Protein AF-A0A7Y0U6D7-F1 (afdb_monomer_lite)

InterPro domains:
  IPR010488 Zeta toxin domain [PF06414] (24-82)
  IPR027417 P-loop containing nucleoside triphosphate hydrolase [G3DSA:3.40.50.300] (3-90)

Foldseek 3Di:
DDPVLVVCCCVPPNVCVQCVQADDDPDDDDDDQDDDVVPPSVVVVVVVCVVDDVSNDGDDDPVVCLVSPPCQVVCVPPPVPCSVVVSDDD

Sequence (90 aa):
MGELQAIEIWRDEIRDKVFRRSGAATQPVTFFLGGQPGAGKTRGKNFALSQYEKGAVAEIIGDDFRHYHPEYKRLLTTDPLKMPDATATR

pLDDT: mean 92.82, std 5.32, range [56.97, 97.12]

Organism: NCBI:txid2052

Secondary structure (DSSP, 8-state):
--HHHHHHHIIIIIHHHHHTT----SS---------TTS-HHHHHHHHHTTS-TTSSPP--GGGGGGGSTTHHHHHHH-TTTHHHHTS--

Structure (mmCIF, N/CA/C/O backbone):
data_AF-A0A7Y0U6D7-F1
#
_entry.id   AF-A0A7Y0U6D7-F1
#
loop_
_atom_site.group_PDB
_atom_site.id
_atom_site.type_symbol
_atom_site.label_atom_id
_atom_site.label_alt_id
_atom_site.label_comp_id
_atom_site.label_asym_id
_atom_site.label_entity_id
_atom_site.label_seq_id
_atom_site.pdbx_PDB_ins_code
_atom_site.Cartn_x
_atom_site.Cartn_y
_atom_site.Cartn_z
_atom_site.occupancy
_atom_site.B_iso_or_equiv
_atom_site.auth_seq_id
_atom_site.auth_comp_id
_atom_site.auth_asym_id
_atom_site.auth_atom_id
_atom_site.pdbx_PDB_model_num
ATOM 1 N N . MET A 1 1 ? 2.832 -1.694 -17.013 1.00 84.94 1 MET A N 1
ATOM 2 C CA . MET A 1 1 ? 1.684 -2.605 -16.808 1.00 84.94 1 MET A CA 1
ATOM 3 C C . MET A 1 1 ? 0.426 -1.934 -17.338 1.00 84.94 1 MET A C 1
ATOM 5 O O . MET A 1 1 ? 0.319 -0.725 -17.186 1.00 84.94 1 MET A O 1
ATOM 9 N N . GLY A 1 2 ? -0.471 -2.673 -17.995 1.00 89.75 2 GLY A N 1
ATOM 10 C CA . GLY A 1 2 ? -1.760 -2.122 -18.440 1.00 89.75 2 GLY A CA 1
ATOM 11 C C . GLY A 1 2 ? -2.771 -2.014 -17.292 1.00 89.75 2 GLY A C 1
ATOM 12 O O . GLY A 1 2 ? -2.660 -2.749 -16.314 1.00 89.75 2 GLY A O 1
ATOM 13 N N . GLU A 1 3 ? -3.766 -1.133 -17.416 1.00 90.44 3 GLU A N 1
ATOM 14 C CA . GLU A 1 3 ? -4.785 -0.889 -16.378 1.00 90.44 3 GLU A CA 1
ATOM 15 C C . GLU A 1 3 ? -5.578 -2.154 -16.012 1.00 90.44 3 GLU A C 1
ATOM 17 O O . GLU A 1 3 ? -5.709 -2.477 -14.835 1.00 90.44 3 GLU A O 1
ATOM 22 N N . LEU A 1 4 ? -6.029 -2.926 -17.008 1.00 94.12 4 LEU A N 1
ATOM 23 C CA . LEU A 1 4 ? -6.748 -4.186 -16.773 1.00 94.12 4 LEU A CA 1
ATOM 24 C C . LEU A 1 4 ? -5.912 -5.183 -15.960 1.00 94.12 4 LEU A C 1
ATOM 26 O O . LEU A 1 4 ? -6.402 -5.738 -14.981 1.00 94.12 4 LEU A O 1
ATOM 30 N N . GLN A 1 5 ? -4.629 -5.337 -16.302 1.00 93.62 5 GLN A N 1
ATOM 31 C CA . GLN A 1 5 ? -3.708 -6.203 -15.563 1.00 93.62 5 GLN A CA 1
ATOM 32 C C . GLN A 1 5 ? -3.509 -5.709 -14.121 1.00 93.62 5 GLN A C 1
ATOM 34 O O . GLN A 1 5 ? -3.441 -6.513 -13.195 1.00 93.62 5 GLN A O 1
ATOM 39 N N . ALA A 1 6 ? -3.453 -4.390 -13.909 1.00 93.00 6 ALA A N 1
ATOM 40 C CA . ALA A 1 6 ? -3.363 -3.811 -12.572 1.00 93.00 6 ALA A CA 1
ATOM 41 C C . ALA A 1 6 ? -4.617 -4.110 -11.732 1.00 93.00 6 ALA A C 1
ATOM 43 O O . ALA A 1 6 ? -4.503 -4.451 -10.554 1.00 93.00 6 ALA A O 1
ATOM 44 N N . ILE A 1 7 ? -5.805 -4.015 -12.338 1.00 95.25 7 ILE A N 1
ATOM 45 C CA . ILE A 1 7 ? -7.088 -4.328 -11.693 1.00 95.25 7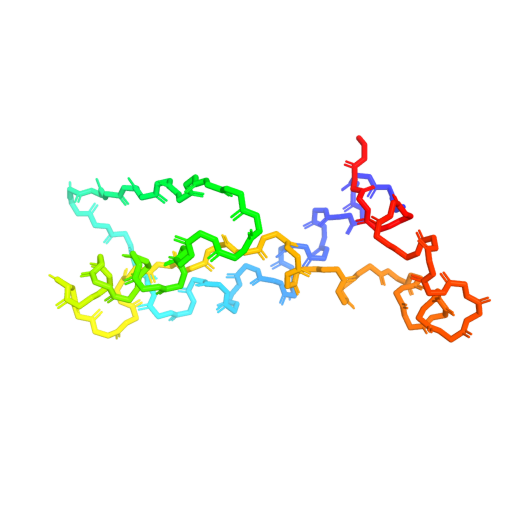 ILE A CA 1
ATOM 46 C C . ILE A 1 7 ? -7.169 -5.813 -11.328 1.00 95.25 7 ILE A C 1
ATOM 48 O O . ILE A 1 7 ? -7.606 -6.141 -10.225 1.00 95.25 7 ILE A O 1
ATOM 52 N N . GLU A 1 8 ? -6.737 -6.705 -12.220 1.00 96.94 8 GLU A N 1
ATOM 53 C CA . GLU A 1 8 ? -6.707 -8.150 -11.969 1.00 96.94 8 GLU A CA 1
ATOM 54 C C . GLU A 1 8 ? -5.775 -8.495 -10.808 1.00 96.94 8 GLU A C 1
ATOM 56 O O . GLU A 1 8 ? -6.210 -9.119 -9.844 1.00 96.94 8 GLU A O 1
ATOM 61 N N . ILE A 1 9 ? -4.538 -7.990 -10.828 1.00 96.25 9 ILE A N 1
ATOM 62 C CA . ILE A 1 9 ? -3.576 -8.168 -9.730 1.00 96.25 9 ILE A CA 1
ATOM 63 C C . ILE A 1 9 ? -4.143 -7.617 -8.417 1.00 96.25 9 ILE A C 1
ATOM 65 O O . ILE A 1 9 ? -4.051 -8.260 -7.370 1.00 96.25 9 ILE A O 1
ATOM 69 N N . TRP A 1 10 ? -4.767 -6.436 -8.447 1.00 95.44 10 TRP A N 1
ATOM 70 C CA . TRP A 1 10 ? -5.394 -5.870 -7.257 1.00 95.44 10 TRP A CA 1
ATOM 71 C C . TRP A 1 10 ? -6.476 -6.792 -6.693 1.00 95.44 10 TRP A C 1
ATOM 73 O O . TRP A 1 10 ? -6.464 -7.094 -5.496 1.00 95.44 10 TRP A O 1
ATOM 83 N N . ARG A 1 11 ? -7.401 -7.235 -7.549 1.00 97.12 11 ARG A N 1
ATOM 84 C CA . ARG A 1 11 ? -8.533 -8.085 -7.175 1.00 97.12 11 ARG A CA 1
ATOM 85 C C . ARG A 1 11 ? -8.065 -9.433 -6.633 1.00 97.12 11 ARG A C 1
ATOM 87 O O . ARG A 1 11 ? -8.562 -9.847 -5.590 1.00 97.12 11 ARG A O 1
ATOM 94 N N . ASP A 1 12 ? -7.124 -10.071 -7.320 1.00 97.12 12 ASP A N 1
ATOM 95 C CA . ASP A 1 12 ? -6.790 -11.481 -7.111 1.00 97.12 12 ASP A CA 1
ATOM 96 C C . ASP A 1 12 ? -5.640 -11.674 -6.112 1.00 97.12 12 ASP A C 1
ATOM 98 O O . ASP A 1 12 ? -5.563 -12.707 -5.448 1.00 97.12 12 ASP A O 1
ATOM 102 N N . GLU A 1 13 ? -4.756 -10.681 -5.954 1.00 96.25 13 GLU A N 1
ATOM 103 C CA . GLU A 1 13 ? -3.544 -10.833 -5.142 1.00 96.25 13 GLU A CA 1
ATOM 104 C C . GLU A 1 13 ? -3.408 -9.844 -3.981 1.00 96.25 13 GLU A C 1
ATOM 106 O O . GLU A 1 13 ? -2.745 -10.180 -2.990 1.00 96.25 13 GLU A O 1
ATOM 111 N N . ILE A 1 14 ? -3.968 -8.632 -4.084 1.00 96.44 14 ILE A N 1
ATOM 112 C CA . ILE A 1 14 ? -3.695 -7.540 -3.130 1.00 96.44 14 ILE A CA 1
ATOM 113 C C . ILE A 1 14 ? -4.856 -7.316 -2.161 1.00 96.44 14 ILE A C 1
ATOM 115 O O . ILE A 1 14 ? -4.632 -7.264 -0.947 1.00 96.44 14 ILE A O 1
ATOM 119 N N . ARG A 1 15 ? -6.087 -7.193 -2.674 1.00 95.62 15 ARG A N 1
ATOM 120 C CA . ARG A 1 15 ? -7.273 -6.755 -1.921 1.00 95.62 15 ARG A CA 1
ATOM 121 C C . ARG A 1 15 ? -7.461 -7.547 -0.633 1.00 95.62 15 ARG A C 1
ATOM 123 O O . ARG A 1 15 ? -7.535 -6.958 0.445 1.00 95.62 15 ARG A O 1
ATOM 130 N N . ASP A 1 16 ? -7.474 -8.870 -0.734 1.00 95.06 16 ASP A N 1
ATOM 131 C CA . ASP A 1 16 ? -7.713 -9.728 0.423 1.00 95.06 16 ASP A CA 1
ATOM 132 C C . ASP A 1 16 ? -6.612 -9.588 1.469 1.00 95.06 16 ASP A C 1
ATOM 134 O O . ASP A 1 16 ? -6.903 -9.614 2.656 1.00 95.06 16 ASP A O 1
ATOM 138 N N . LYS A 1 17 ? -5.355 -9.358 1.077 1.00 93.88 17 LYS A N 1
ATOM 139 C CA . LYS A 1 17 ? -4.252 -9.164 2.032 1.00 93.88 17 LYS A CA 1
ATOM 140 C C . LYS A 1 17 ? -4.368 -7.836 2.779 1.00 93.88 17 LYS A C 1
ATOM 142 O O . LYS A 1 17 ? -4.104 -7.811 3.981 1.00 93.88 17 LYS A O 1
ATOM 147 N N . VAL A 1 18 ? -4.773 -6.769 2.086 1.00 95.06 18 VAL A N 1
ATOM 148 C CA . VAL A 1 18 ? -4.962 -5.426 2.665 1.00 95.06 18 VAL A CA 1
ATOM 149 C C . VAL A 1 18 ? -6.138 -5.416 3.641 1.00 95.06 18 VAL A C 1
ATOM 151 O O . VAL A 1 18 ? -6.021 -4.885 4.745 1.00 95.06 18 VAL A O 1
ATOM 154 N N . PHE A 1 19 ? -7.256 -6.037 3.259 1.00 94.44 19 PHE A N 1
ATOM 155 C CA . PHE A 1 19 ? -8.507 -5.965 4.017 1.00 94.44 19 PHE A CA 1
ATOM 156 C C . PHE A 1 19 ? -8.804 -7.205 4.871 1.00 94.44 19 PHE A C 1
ATOM 158 O O . PHE A 1 19 ? -9.818 -7.234 5.552 1.00 94.44 19 PHE A O 1
ATOM 165 N N . ARG A 1 20 ? -7.920 -8.215 4.924 1.00 93.06 20 ARG A N 1
ATOM 166 C CA . ARG A 1 20 ? -8.161 -9.486 5.648 1.00 93.06 20 ARG A CA 1
ATOM 167 C C . ARG A 1 20 ? -8.655 -9.314 7.085 1.00 93.06 20 ARG A C 1
ATOM 169 O O . ARG A 1 20 ? -9.353 -10.177 7.605 1.00 93.06 20 ARG A O 1
ATOM 176 N N . ARG A 1 21 ? -8.165 -8.278 7.769 1.00 90.75 21 ARG A N 1
ATOM 177 C CA . ARG A 1 21 ? -8.381 -8.056 9.207 1.00 90.75 21 ARG A CA 1
ATOM 178 C C . ARG A 1 21 ? -9.265 -6.855 9.517 1.00 90.75 21 ARG A C 1
ATOM 180 O O . ARG A 1 21 ? -9.630 -6.686 10.676 1.00 90.75 21 ARG A O 1
ATOM 187 N N . SER A 1 22 ? -9.584 -6.054 8.509 1.00 91.81 22 SER A N 1
ATOM 188 C CA . SER A 1 22 ? -10.400 -4.857 8.634 1.00 91.81 22 SER A CA 1
ATOM 189 C C . SER A 1 22 ? -11.759 -5.102 7.986 1.00 91.81 22 SER A C 1
ATOM 191 O O . SER A 1 22 ? -11.890 -5.837 7.011 1.00 91.81 22 SER A O 1
ATOM 193 N N . GLY A 1 23 ? -12.797 -4.517 8.568 1.00 89.12 23 GLY A N 1
ATOM 194 C CA . GLY A 1 23 ? -14.171 -4.674 8.107 1.00 89.12 23 GLY A CA 1
ATOM 195 C C . GLY A 1 23 ? -14.829 -3.328 7.860 1.00 89.12 23 GLY A C 1
ATOM 196 O O . GLY A 1 23 ? -14.268 -2.273 8.161 1.00 89.12 23 GLY A O 1
ATOM 197 N N . ALA A 1 24 ? -16.047 -3.369 7.328 1.00 90.81 24 ALA A N 1
ATOM 198 C CA . ALA A 1 24 ? -16.886 -2.184 7.280 1.00 90.81 24 ALA A CA 1
ATOM 199 C C . ALA A 1 24 ? -17.156 -1.678 8.708 1.00 90.81 24 ALA A C 1
ATOM 201 O O . ALA A 1 24 ? -17.450 -2.464 9.608 1.00 90.81 24 ALA A O 1
ATOM 202 N N . ALA A 1 25 ? -17.076 -0.363 8.897 1.00 91.19 25 ALA A N 1
ATOM 203 C CA . ALA A 1 25 ? -17.416 0.304 10.147 1.00 91.19 25 ALA A CA 1
ATOM 204 C C . ALA A 1 25 ? -18.660 1.174 9.942 1.00 91.19 25 ALA A C 1
ATOM 206 O O . ALA A 1 25 ? -18.843 1.759 8.875 1.00 91.19 25 ALA A O 1
ATOM 207 N N . THR A 1 26 ? -19.496 1.297 10.973 1.00 94.56 26 THR A N 1
ATOM 208 C CA . THR A 1 26 ? -20.661 2.200 10.962 1.00 94.56 26 THR A CA 1
ATOM 209 C C . THR A 1 26 ? -20.253 3.671 10.866 1.00 94.56 26 THR A C 1
ATOM 211 O O . THR A 1 26 ? -20.984 4.475 10.297 1.00 94.56 26 THR A O 1
ATOM 214 N N . GLN A 1 27 ? -19.076 4.016 11.393 1.00 93.62 27 GLN A N 1
ATOM 215 C CA . GLN A 1 27 ? -18.460 5.339 11.306 1.00 93.62 27 GLN A CA 1
ATOM 216 C C . GLN A 1 27 ? -16.998 5.180 10.855 1.00 93.62 27 GLN A C 1
ATOM 218 O O . GLN A 1 27 ? -16.104 5.065 11.697 1.00 93.62 27 GLN A O 1
ATOM 223 N N . PRO A 1 28 ? -16.734 5.080 9.539 1.00 94.50 28 PRO A N 1
ATOM 224 C CA . PRO A 1 28 ? -15.387 4.860 9.030 1.00 94.50 28 PRO A CA 1
ATOM 225 C C . PRO A 1 28 ? -14.505 6.097 9.223 1.00 94.50 28 PRO A C 1
ATOM 227 O O . PRO A 1 28 ? -14.969 7.235 9.154 1.00 94.50 28 PRO A O 1
ATOM 230 N N . VAL A 1 29 ? -13.209 5.858 9.411 1.00 94.44 29 VAL A N 1
ATOM 231 C CA . VAL A 1 29 ? -12.179 6.896 9.527 1.00 94.44 29 VAL A CA 1
ATOM 232 C C . VAL A 1 29 ? -11.076 6.662 8.503 1.00 94.44 29 VAL A C 1
ATOM 234 O O . VAL A 1 29 ? -10.761 5.519 8.171 1.00 94.44 29 VAL A O 1
ATOM 237 N N . THR A 1 30 ? -10.454 7.748 8.046 1.00 95.25 30 THR A N 1
ATOM 238 C CA . THR A 1 30 ? -9.316 7.705 7.123 1.00 95.25 30 THR A CA 1
ATOM 239 C C . THR A 1 30 ? -8.215 8.622 7.630 1.00 95.25 30 THR A C 1
ATOM 241 O O . THR A 1 30 ? -8.459 9.790 7.926 1.00 95.25 30 THR A O 1
ATOM 244 N N . PHE A 1 31 ? -6.990 8.104 7.686 1.00 94.56 31 PHE A N 1
ATOM 245 C CA . PHE A 1 31 ? -5.803 8.859 8.075 1.00 94.56 31 PHE A CA 1
ATOM 246 C C . PHE A 1 31 ? -4.892 9.051 6.865 1.00 94.56 31 PHE A C 1
ATOM 248 O O . PHE A 1 31 ? -4.404 8.078 6.293 1.00 94.56 31 PHE A O 1
ATOM 255 N N . PHE A 1 32 ? -4.619 10.304 6.505 1.00 94.19 32 PHE A N 1
ATOM 256 C CA . PHE A 1 32 ? -3.589 10.639 5.523 1.00 94.19 32 PHE A CA 1
ATOM 257 C C . PHE A 1 32 ? -2.306 11.040 6.249 1.00 94.19 32 PHE A C 1
ATOM 259 O O . PHE A 1 32 ? -2.313 11.930 7.098 1.00 94.19 32 PHE A O 1
ATOM 266 N N . LEU A 1 33 ? -1.193 10.385 5.917 1.00 92.69 33 LEU A N 1
ATOM 267 C CA . LEU A 1 33 ? 0.111 10.664 6.516 1.00 92.69 33 LEU A CA 1
ATOM 268 C C . LEU A 1 33 ? 0.990 11.438 5.532 1.00 92.69 33 LEU A C 1
ATOM 270 O O . LEU A 1 33 ? 1.471 10.886 4.545 1.00 92.69 33 LEU A O 1
ATOM 274 N N . GLY A 1 34 ? 1.222 12.715 5.831 1.00 92.25 34 GLY A N 1
ATOM 275 C CA . GLY A 1 34 ? 2.113 13.597 5.076 1.00 92.25 34 GLY A CA 1
ATOM 276 C C . GLY A 1 34 ? 3.447 13.849 5.785 1.00 92.25 34 GLY A C 1
ATOM 277 O O . GLY A 1 34 ? 3.588 13.623 6.985 1.00 92.25 34 GLY A O 1
ATOM 278 N N . GLY A 1 35 ? 4.437 14.324 5.031 1.00 91.69 35 GLY A N 1
ATOM 279 C CA . GLY A 1 35 ? 5.737 14.766 5.549 1.00 91.69 35 GLY A CA 1
ATOM 280 C C . GLY A 1 35 ? 6.909 14.271 4.707 1.00 91.69 35 GLY A C 1
ATOM 281 O O . GLY A 1 35 ? 6.814 13.234 4.042 1.00 91.69 35 GLY A O 1
ATOM 282 N N . GLN A 1 36 ? 8.035 14.984 4.755 1.00 94.31 36 GLN A N 1
ATOM 283 C CA . GLN A 1 36 ? 9.254 14.625 4.026 1.00 94.31 36 GLN A CA 1
ATOM 284 C C . GLN A 1 36 ? 9.801 13.237 4.431 1.00 94.31 36 GLN A C 1
ATOM 286 O O . GLN A 1 36 ? 9.438 12.687 5.486 1.00 94.31 36 GLN A O 1
ATOM 291 N N . PRO A 1 37 ? 10.661 12.609 3.608 1.00 91.62 37 PRO A N 1
ATOM 292 C CA . PRO A 1 37 ? 11.465 11.473 4.051 1.00 91.62 37 PRO A CA 1
ATOM 293 C C . PRO A 1 37 ? 12.185 11.797 5.371 1.00 91.62 37 PRO A C 1
ATOM 295 O O . PRO A 1 37 ? 12.693 12.898 5.552 1.00 91.62 37 PRO A O 1
ATOM 298 N N . GLY A 1 38 ? 12.159 10.872 6.333 1.00 90.56 38 GLY A N 1
ATOM 299 C CA . GLY A 1 38 ? 12.742 11.088 7.666 1.00 90.56 38 GLY A CA 1
ATOM 300 C C . GLY A 1 38 ? 11.878 11.868 8.672 1.00 90.56 38 GLY A C 1
ATOM 301 O O . GLY A 1 38 ? 12.211 11.871 9.851 1.00 90.56 38 GLY A O 1
ATOM 302 N N . ALA A 1 39 ? 10.726 12.434 8.284 1.00 93.75 39 ALA A N 1
ATOM 303 C CA . ALA A 1 39 ? 9.861 13.227 9.181 1.00 93.75 39 ALA A CA 1
ATOM 304 C C . ALA A 1 39 ? 9.171 12.435 10.317 1.00 93.75 39 ALA A C 1
ATOM 306 O O . ALA A 1 39 ? 8.424 13.001 11.107 1.00 93.75 39 ALA A O 1
ATOM 307 N N . GLY A 1 40 ? 9.366 11.115 10.392 1.00 92.38 40 GLY A N 1
ATOM 308 C CA . GLY A 1 40 ? 8.765 10.288 11.440 1.00 92.38 40 GLY A CA 1
ATOM 309 C C . GLY A 1 40 ? 7.319 9.847 11.179 1.00 92.38 40 GLY A C 1
ATOM 310 O O . GLY A 1 40 ? 6.628 9.486 12.129 1.00 92.38 40 GLY A O 1
ATOM 311 N N . LYS A 1 41 ? 6.867 9.791 9.915 1.00 94.38 41 LYS A N 1
ATOM 312 C CA . LYS A 1 41 ? 5.525 9.297 9.523 1.00 94.38 41 LYS A CA 1
ATOM 313 C C . LYS A 1 41 ? 5.155 7.956 10.170 1.00 94.38 41 LYS A C 1
ATOM 315 O O . LYS A 1 41 ? 4.023 7.782 10.602 1.00 94.38 41 LYS A O 1
ATOM 320 N N . THR A 1 42 ? 6.118 7.041 10.320 1.00 93.50 42 THR A N 1
ATOM 321 C CA . THR A 1 42 ? 5.929 5.751 11.007 1.00 93.50 42 THR A CA 1
ATOM 322 C C . THR A 1 42 ? 5.458 5.914 12.454 1.00 93.50 42 THR A C 1
ATOM 324 O O . THR A 1 42 ? 4.611 5.152 12.906 1.00 93.50 42 THR A O 1
ATOM 327 N N . ARG A 1 43 ? 5.954 6.924 13.184 1.00 94.50 43 ARG A N 1
ATOM 328 C CA . ARG A 1 43 ? 5.494 7.216 14.551 1.00 94.50 43 ARG A CA 1
ATOM 329 C C . ARG A 1 43 ? 4.054 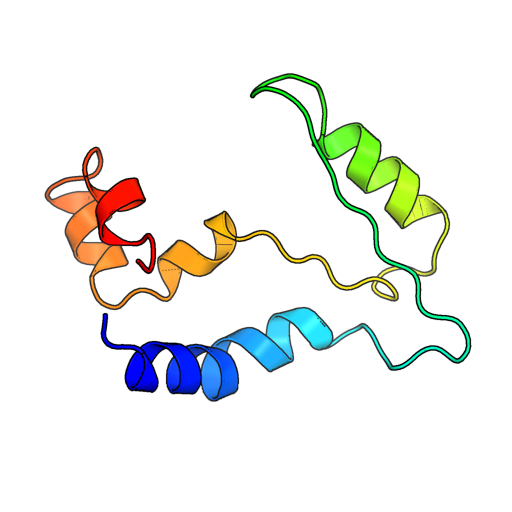7.723 14.549 1.00 94.50 43 ARG A C 1
ATOM 331 O O . ARG A 1 43 ? 3.252 7.229 15.332 1.00 94.50 43 ARG A O 1
ATOM 338 N N . GLY A 1 44 ? 3.721 8.641 13.637 1.00 93.31 44 GLY A N 1
ATOM 339 C CA . GLY A 1 44 ? 2.350 9.139 13.465 1.00 93.31 44 GLY A CA 1
ATOM 340 C C . GLY A 1 44 ? 1.365 8.024 13.104 1.00 93.31 44 GLY A C 1
ATOM 341 O O . GLY A 1 44 ? 0.307 7.917 13.718 1.00 93.31 44 GLY A O 1
ATOM 342 N N . LYS A 1 45 ? 1.761 7.128 12.191 1.00 94.56 45 LYS A N 1
ATOM 343 C CA . LYS A 1 45 ? 1.015 5.910 11.853 1.00 94.56 45 LYS A CA 1
ATOM 344 C C . LYS A 1 45 ? 0.738 5.059 13.090 1.00 94.56 45 LYS A C 1
ATOM 346 O O . LYS A 1 45 ? -0.410 4.749 13.377 1.00 94.56 45 LYS A O 1
ATOM 351 N N . ASN A 1 46 ? 1.786 4.704 13.833 1.00 95.00 46 ASN A N 1
ATOM 352 C CA . ASN A 1 46 ? 1.667 3.826 14.997 1.00 95.00 46 ASN A CA 1
ATOM 353 C C . ASN A 1 46 ? 0.790 4.447 16.095 1.00 95.00 46 ASN A C 1
ATOM 355 O O . ASN A 1 46 ? 0.024 3.728 16.728 1.00 95.00 46 ASN A O 1
ATOM 359 N N . PHE A 1 47 ? 0.869 5.767 16.290 1.00 94.31 47 PHE A N 1
ATOM 360 C CA . PHE A 1 47 ? 0.009 6.493 17.225 1.00 94.31 47 PHE A CA 1
ATOM 361 C C . PHE A 1 47 ? -1.468 6.483 16.804 1.00 94.31 47 PHE A C 1
ATOM 363 O O . PHE A 1 47 ? -2.339 6.271 17.643 1.00 94.31 47 PHE A O 1
ATOM 370 N N . ALA A 1 48 ? -1.761 6.683 15.514 1.00 93.62 48 ALA A N 1
ATOM 371 C CA . ALA A 1 48 ? -3.129 6.599 15.005 1.00 93.62 48 ALA A CA 1
ATOM 372 C C . ALA A 1 48 ? -3.691 5.174 15.149 1.00 93.62 48 ALA A C 1
ATOM 374 O O . ALA A 1 48 ? -4.799 4.991 15.644 1.00 93.62 48 ALA A O 1
ATOM 375 N N . LEU A 1 49 ? -2.901 4.156 14.788 1.00 94.12 49 LEU A N 1
ATOM 376 C CA . LEU A 1 49 ? -3.306 2.751 14.888 1.00 94.12 49 LEU A CA 1
ATOM 377 C C . LEU A 1 49 ? -3.517 2.289 16.335 1.00 94.12 49 LEU A C 1
ATOM 379 O O . LEU A 1 49 ? -4.367 1.436 16.566 1.00 94.12 49 LEU A O 1
ATOM 383 N N . SER A 1 50 ? -2.795 2.848 17.314 1.00 95.38 50 SER A N 1
ATOM 384 C CA . SER A 1 50 ? -2.968 2.474 18.725 1.00 95.38 50 SER A CA 1
ATOM 385 C C . SER A 1 50 ? -4.308 2.910 19.322 1.00 95.38 50 SER A C 1
ATOM 387 O O . SER A 1 50 ? -4.626 2.488 20.428 1.00 95.38 50 SER A O 1
ATOM 389 N N . GLN A 1 51 ? -5.078 3.750 18.622 1.00 94.75 51 GLN A N 1
ATOM 390 C CA . GLN A 1 51 ? -6.421 4.164 19.049 1.00 94.75 51 GLN A CA 1
ATOM 391 C C . GLN A 1 51 ? -7.510 3.146 18.666 1.00 94.75 51 GLN A C 1
ATOM 393 O O . GLN A 1 51 ? -8.671 3.334 19.021 1.00 94.75 51 GLN A O 1
ATOM 398 N N . TYR A 1 52 ? -7.154 2.084 17.935 1.00 93.81 52 TYR A N 1
ATOM 399 C CA . TYR A 1 52 ? -8.086 1.088 17.411 1.00 93.81 52 TYR A CA 1
ATOM 400 C C . TYR A 1 52 ? -7.626 -0.332 17.743 1.00 93.81 52 TYR A C 1
ATOM 402 O O . TYR A 1 52 ? -6.452 -0.588 18.020 1.00 93.81 52 TYR A O 1
ATOM 410 N N . GLU A 1 53 ? -8.555 -1.286 17.675 1.00 93.31 53 GLU A N 1
ATOM 411 C CA . GLU A 1 53 ? -8.214 -2.700 17.796 1.00 93.31 53 GLU A CA 1
ATOM 412 C C . GLU A 1 53 ? -7.199 -3.121 16.725 1.00 93.31 53 GLU A C 1
ATOM 414 O O . GLU A 1 53 ? -7.212 -2.660 15.578 1.00 93.31 53 GLU A O 1
ATOM 419 N N . LYS A 1 54 ? -6.300 -4.040 17.092 1.00 91.12 54 LYS A N 1
ATOM 420 C CA . LYS A 1 54 ? -5.221 -4.479 16.207 1.00 91.12 54 LYS A CA 1
ATOM 421 C C . LYS A 1 54 ? -5.782 -5.090 14.918 1.00 91.12 54 LYS A C 1
ATOM 423 O O . LYS A 1 54 ? -6.297 -6.207 14.921 1.00 91.12 54 LYS A O 1
ATOM 428 N N . GLY A 1 55 ? -5.547 -4.404 13.802 1.00 90.19 55 GLY A N 1
ATOM 429 C CA . GLY A 1 55 ? -5.982 -4.818 12.467 1.00 90.19 55 GLY A CA 1
ATOM 430 C C . GLY A 1 55 ? -7.333 -4.248 12.030 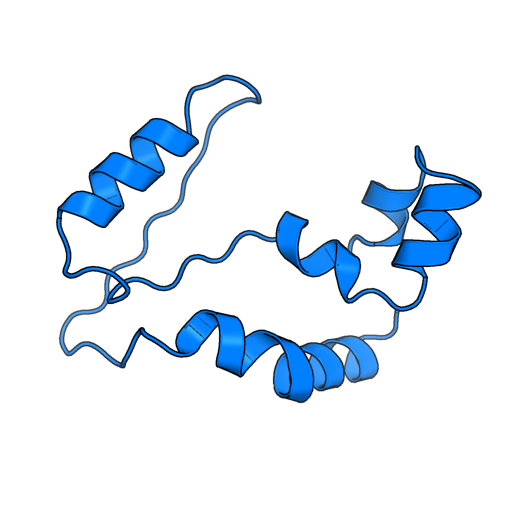1.00 90.19 55 GLY A C 1
ATOM 431 O O . GLY A 1 55 ? -7.702 -4.473 10.885 1.00 90.19 55 GLY A O 1
ATOM 432 N N . ALA A 1 56 ? -8.027 -3.485 12.883 1.00 93.06 56 ALA A N 1
ATOM 433 C CA . ALA A 1 56 ? -9.295 -2.845 12.530 1.00 93.06 56 ALA A CA 1
ATOM 434 C C . ALA A 1 56 ? -9.140 -1.781 11.430 1.00 93.06 56 ALA A C 1
ATOM 436 O O . ALA A 1 56 ? -10.052 -1.574 10.633 1.00 93.06 56 ALA A O 1
ATOM 437 N N . VAL A 1 57 ? -7.974 -1.134 11.356 1.00 95.12 57 VAL A N 1
ATOM 438 C CA . VAL A 1 57 ? -7.637 -0.153 10.318 1.00 95.12 57 VAL A CA 1
ATOM 439 C C . VAL A 1 57 ? -6.773 -0.824 9.249 1.00 95.12 57 VAL A C 1
ATOM 441 O O . VAL A 1 57 ? -5.730 -1.398 9.563 1.00 95.12 57 VAL A O 1
ATOM 444 N N . ALA A 1 58 ? -7.204 -0.747 7.988 1.00 95.31 58 ALA A N 1
ATOM 445 C CA . ALA A 1 58 ? -6.413 -1.203 6.848 1.00 95.31 58 ALA A CA 1
ATOM 446 C C . ALA A 1 58 ? -5.254 -0.233 6.578 1.00 95.31 58 ALA A C 1
ATOM 448 O O . ALA A 1 58 ? -5.465 0.973 6.451 1.00 95.31 58 ALA A O 1
ATOM 449 N N . GLU A 1 59 ? -4.038 -0.754 6.444 1.00 94.19 59 GLU A N 1
ATOM 450 C CA . GLU A 1 59 ? -2.874 0.037 6.046 1.00 94.19 59 GLU A CA 1
ATOM 451 C C . GLU A 1 59 ? -2.697 -0.040 4.524 1.00 94.19 59 GLU A C 1
ATOM 453 O O . GLU A 1 59 ? -2.539 -1.1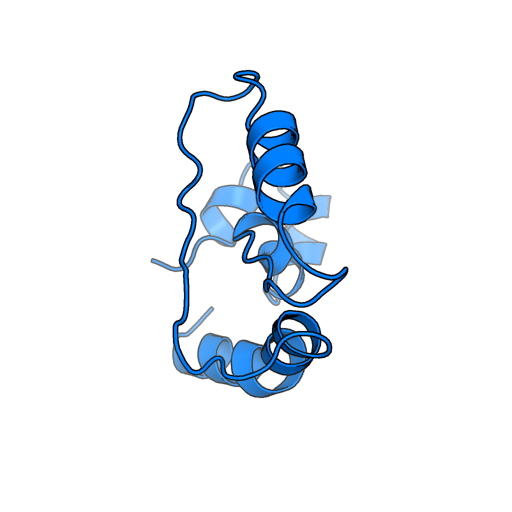24 3.966 1.00 94.19 59 GLU A O 1
ATOM 458 N N . ILE A 1 60 ? -2.717 1.112 3.847 1.00 94.00 60 ILE A N 1
ATOM 459 C CA . ILE A 1 60 ? -2.496 1.218 2.399 1.00 94.00 60 ILE A CA 1
ATOM 460 C C . ILE A 1 60 ? -1.186 1.977 2.178 1.00 94.00 60 ILE A C 1
ATOM 462 O O . ILE A 1 60 ? -1.124 3.193 2.357 1.00 94.00 60 ILE A O 1
ATOM 466 N N . ILE A 1 61 ? -0.131 1.251 1.807 1.00 92.19 61 ILE A N 1
ATOM 467 C CA . ILE A 1 61 ? 1.206 1.793 1.544 1.00 92.19 61 ILE A CA 1
ATOM 468 C C . ILE A 1 61 ? 1.537 1.495 0.082 1.00 92.19 61 ILE A C 1
ATOM 470 O O . ILE A 1 61 ? 1.811 0.355 -0.274 1.00 92.19 61 ILE A O 1
ATOM 474 N N . GLY A 1 62 ? 1.489 2.516 -0.778 1.00 89.44 62 GLY A N 1
ATOM 475 C CA . GLY A 1 62 ? 1.632 2.328 -2.229 1.00 89.44 62 GLY A CA 1
ATOM 476 C C . GLY A 1 62 ? 2.953 1.672 -2.644 1.00 89.44 62 GLY A C 1
ATOM 477 O O . GLY A 1 62 ? 2.967 0.840 -3.549 1.00 89.44 62 GLY A O 1
ATOM 478 N N . ASP A 1 63 ? 4.048 1.986 -1.947 1.00 90.00 63 ASP A N 1
ATOM 479 C CA . ASP A 1 63 ? 5.363 1.399 -2.228 1.00 90.00 63 ASP A CA 1
ATOM 480 C C . ASP A 1 63 ? 5.410 -0.118 -1.984 1.00 90.00 63 ASP A C 1
ATOM 482 O O . ASP A 1 63 ? 6.107 -0.826 -2.713 1.00 90.00 63 ASP A O 1
ATOM 486 N N . ASP A 1 64 ? 4.620 -0.638 -1.038 1.00 93.00 64 ASP A N 1
ATOM 487 C CA . ASP A 1 64 ? 4.555 -2.076 -0.745 1.00 93.00 64 ASP A CA 1
ATOM 488 C C . ASP A 1 64 ? 3.914 -2.862 -1.898 1.00 93.00 64 ASP A C 1
ATOM 490 O O . ASP A 1 64 ? 4.078 -4.077 -1.996 1.00 93.00 64 ASP A O 1
AT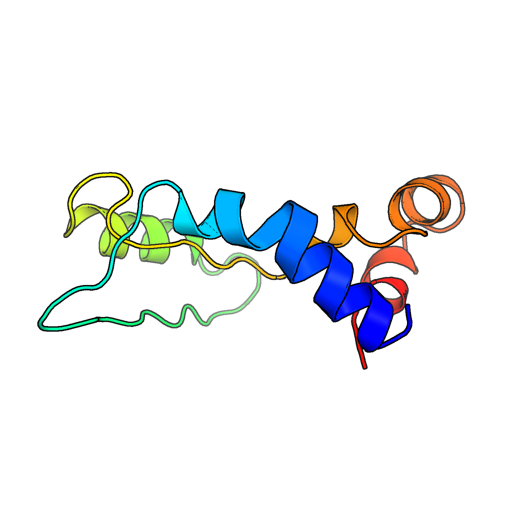OM 494 N N . PHE A 1 65 ? 3.195 -2.193 -2.805 1.00 94.19 65 PHE A N 1
ATOM 495 C CA . PHE A 1 65 ? 2.569 -2.852 -3.950 1.00 94.19 65 PHE A CA 1
ATOM 496 C C . PHE A 1 65 ? 3.503 -3.010 -5.151 1.00 94.19 65 PHE A C 1
ATOM 498 O O . PHE A 1 65 ? 3.180 -3.748 -6.082 1.00 94.19 65 PHE A O 1
ATOM 505 N N . ARG A 1 66 ? 4.689 -2.388 -5.130 1.00 93.88 66 ARG A N 1
ATOM 506 C CA . ARG A 1 66 ? 5.647 -2.449 -6.247 1.00 93.88 66 ARG A CA 1
ATOM 507 C C . ARG A 1 66 ? 6.064 -3.875 -6.581 1.00 93.88 66 ARG A C 1
ATOM 509 O O . ARG A 1 66 ? 6.266 -4.172 -7.755 1.00 93.88 66 ARG A O 1
ATOM 516 N N . HIS A 1 67 ? 6.141 -4.771 -5.590 1.00 94.50 67 HIS A N 1
ATOM 517 C CA . HIS A 1 67 ? 6.525 -6.168 -5.824 1.00 94.50 67 HIS A CA 1
ATOM 518 C C . HIS A 1 67 ? 5.520 -6.972 -6.648 1.00 94.50 67 HIS A C 1
ATOM 520 O O . HIS A 1 67 ? 5.883 -8.034 -7.148 1.00 94.50 67 HIS A O 1
ATOM 526 N N . TYR A 1 68 ? 4.285 -6.480 -6.795 1.00 94.56 68 TYR A N 1
ATOM 527 C CA . TYR A 1 68 ? 3.264 -7.114 -7.629 1.00 94.56 68 TYR A CA 1
ATOM 528 C C . TYR A 1 68 ? 3.394 -6.713 -9.100 1.00 94.56 68 TYR A C 1
ATOM 530 O O . TYR A 1 68 ? 2.764 -7.319 -9.960 1.00 94.56 68 TYR A O 1
ATOM 538 N N . HIS A 1 69 ? 4.215 -5.710 -9.423 1.00 94.62 69 HIS A N 1
ATOM 539 C CA . HIS A 1 69 ? 4.460 -5.361 -10.813 1.00 94.62 69 HIS A CA 1
ATOM 540 C C . HIS A 1 69 ? 5.204 -6.518 -11.516 1.00 94.62 69 HIS A C 1
ATOM 542 O O . HIS A 1 69 ? 6.239 -6.956 -11.003 1.00 94.62 69 HIS A O 1
ATOM 548 N N . PRO A 1 70 ? 4.769 -6.973 -12.710 1.00 94.25 70 PRO A N 1
ATOM 549 C CA . PRO A 1 70 ? 5.378 -8.11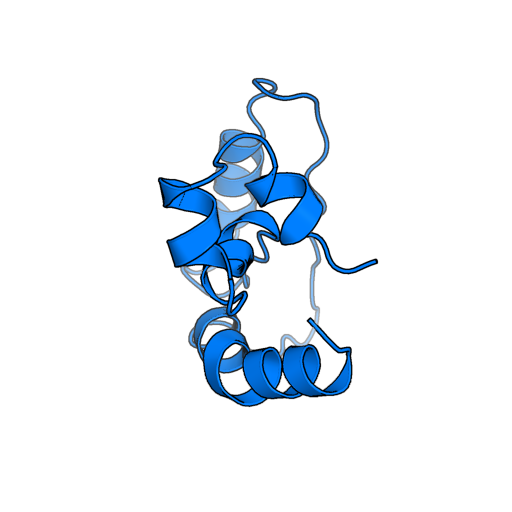8 -13.403 1.00 94.25 70 PRO A CA 1
ATOM 550 C C . PRO A 1 70 ? 6.896 -7.991 -13.597 1.00 94.25 70 PRO A C 1
ATOM 552 O O . PRO A 1 70 ? 7.651 -8.942 -13.418 1.00 94.25 70 PRO A O 1
ATOM 555 N N . GLU A 1 71 ? 7.355 -6.771 -13.880 1.00 94.12 71 GLU A N 1
ATOM 556 C CA . GLU A 1 71 ? 8.774 -6.477 -14.105 1.00 94.12 71 GLU A CA 1
ATOM 557 C C . GLU A 1 71 ? 9.578 -6.228 -12.822 1.00 94.12 71 GLU A C 1
ATOM 559 O O . GLU A 1 71 ? 10.783 -6.010 -12.913 1.00 94.12 71 GLU A O 1
ATOM 564 N N . TYR A 1 72 ? 8.961 -6.232 -11.634 1.00 95.00 72 TYR A N 1
ATOM 565 C CA . TYR A 1 72 ? 9.623 -5.808 -10.394 1.00 95.00 72 TYR A CA 1
ATOM 566 C C . TYR A 1 72 ? 10.927 -6.565 -10.141 1.00 95.00 72 TYR A C 1
ATOM 568 O O . TYR A 1 72 ? 11.974 -5.947 -9.961 1.00 95.00 72 TYR A O 1
ATOM 576 N N . LYS A 1 73 ? 10.885 -7.904 -10.186 1.00 95.12 73 LYS A N 1
ATOM 577 C CA . LYS A 1 73 ? 12.066 -8.745 -9.934 1.00 95.12 73 LYS A CA 1
ATOM 578 C C . LYS A 1 73 ? 13.174 -8.484 -10.949 1.00 95.12 73 LYS A C 1
ATOM 580 O O . LYS A 1 73 ? 14.335 -8.383 -10.566 1.00 95.12 73 LYS A O 1
ATOM 585 N N . ARG A 1 74 ? 12.816 -8.342 -12.230 1.00 96.31 74 ARG A N 1
ATOM 586 C CA . ARG A 1 74 ? 13.787 -8.051 -13.289 1.00 96.31 74 ARG A CA 1
ATOM 587 C C . ARG A 1 74 ? 14.419 -6.679 -13.068 1.00 96.31 74 ARG A C 1
ATOM 589 O O . ARG A 1 74 ? 15.639 -6.583 -13.047 1.00 96.31 74 ARG A O 1
ATOM 596 N N . LEU A 1 75 ? 13.606 -5.645 -12.846 1.00 95.44 75 LEU A N 1
ATOM 597 C CA . LEU A 1 75 ? 14.060 -4.271 -12.621 1.00 95.44 75 LEU A CA 1
ATOM 598 C C . LEU A 1 75 ? 14.943 -4.154 -11.380 1.00 95.44 75 LEU A C 1
ATOM 600 O O . LEU A 1 75 ? 15.967 -3.487 -11.440 1.00 95.44 75 LEU A O 1
ATOM 604 N N . LEU A 1 76 ? 14.609 -4.847 -10.292 1.00 95.06 76 LEU A N 1
ATOM 605 C CA . LEU A 1 76 ? 15.410 -4.838 -9.069 1.00 95.06 76 LEU A CA 1
ATOM 606 C C . LEU A 1 76 ? 16.849 -5.333 -9.305 1.00 95.06 76 LEU A C 1
ATOM 608 O O . LEU A 1 76 ? 17.774 -4.851 -8.658 1.00 95.06 76 LEU A O 1
ATOM 612 N N . THR A 1 77 ? 17.048 -6.269 -10.236 1.00 96.25 77 THR A N 1
ATOM 613 C CA . THR A 1 77 ? 18.375 -6.801 -10.582 1.00 96.25 77 THR A CA 1
ATOM 614 C C . THR A 1 77 ? 19.049 -6.022 -11.707 1.00 96.25 77 THR A C 1
ATOM 616 O O . THR A 1 77 ? 20.242 -5.748 -11.628 1.00 96.25 77 THR A O 1
ATOM 619 N N . THR A 1 78 ? 18.317 -5.688 -12.771 1.00 97.06 78 THR A N 1
ATOM 620 C CA . THR A 1 78 ? 18.917 -5.132 -13.993 1.00 97.06 78 THR A CA 1
ATOM 621 C C . THR A 1 78 ? 18.999 -3.613 -13.993 1.00 97.06 78 THR A C 1
ATOM 623 O O . THR A 1 78 ? 19.869 -3.062 -14.656 1.00 97.06 78 THR A O 1
ATOM 626 N N . ASP A 1 79 ? 18.070 -2.930 -13.318 1.00 95.81 79 ASP A N 1
ATOM 627 C CA . ASP A 1 79 ? 17.998 -1.466 -13.301 1.00 95.81 79 ASP A CA 1
ATOM 628 C C . ASP A 1 79 ? 17.276 -0.941 -12.037 1.00 95.81 79 ASP A C 1
ATOM 630 O O . ASP A 1 79 ? 16.159 -0.412 -12.111 1.00 95.81 79 ASP A O 1
ATOM 634 N N . PRO A 1 80 ? 17.876 -1.121 -10.843 1.00 94.56 80 PRO A N 1
ATOM 635 C CA . PRO A 1 80 ? 17.215 -0.811 -9.576 1.00 94.56 80 PRO A CA 1
ATOM 636 C C . PRO A 1 80 ? 16.891 0.676 -9.416 1.00 94.56 80 PRO A C 1
ATOM 638 O O . PRO A 1 80 ? 15.935 1.016 -8.724 1.00 94.56 80 PRO A O 1
ATOM 641 N N . LEU A 1 81 ? 17.645 1.565 -10.073 1.00 94.75 81 LEU A N 1
ATOM 642 C CA . LEU A 1 81 ? 17.391 3.006 -10.032 1.00 94.75 81 LEU A CA 1
ATOM 643 C C . LEU A 1 81 ? 16.161 3.403 -10.855 1.00 94.75 81 LEU A C 1
ATOM 645 O O . LEU A 1 81 ? 15.471 4.342 -10.471 1.00 94.75 81 LEU A O 1
ATOM 649 N N . LYS A 1 82 ? 15.841 2.680 -11.938 1.00 92.62 82 LYS A N 1
ATOM 650 C CA . LYS A 1 82 ? 14.599 2.896 -12.699 1.00 92.62 82 LYS A CA 1
ATOM 651 C C . LYS A 1 82 ? 13.388 2.173 -12.123 1.00 92.62 82 LYS A C 1
ATOM 653 O O . LYS A 1 82 ? 12.266 2.497 -12.503 1.00 92.62 82 LYS A O 1
ATOM 658 N N . MET A 1 83 ? 13.581 1.198 -11.232 1.00 93.62 83 MET A N 1
ATOM 659 C CA . MET A 1 83 ? 12.488 0.405 -10.656 1.00 93.62 83 MET A CA 1
ATOM 660 C C . MET A 1 83 ? 11.356 1.268 -10.065 1.00 93.62 83 MET A C 1
ATOM 662 O O . MET A 1 83 ? 10.200 0.986 -10.393 1.00 93.62 83 MET A O 1
ATOM 666 N N . PRO A 1 84 ? 11.615 2.326 -9.266 1.00 91.62 84 PRO A N 1
ATOM 667 C CA . PRO A 1 84 ? 10.539 3.139 -8.705 1.00 91.62 84 PRO A CA 1
ATOM 668 C C . PRO A 1 84 ? 9.661 3.801 -9.775 1.00 91.62 84 PRO A C 1
ATOM 670 O O . PRO A 1 84 ? 8.436 3.745 -9.685 1.00 91.62 84 PRO A O 1
ATOM 673 N N . ASP A 1 85 ? 10.261 4.363 -10.820 1.00 92.12 85 ASP A N 1
ATOM 674 C CA . ASP A 1 85 ? 9.507 5.038 -11.880 1.00 92.12 85 ASP A CA 1
ATOM 675 C C . ASP A 1 85 ? 8.809 4.038 -12.808 1.00 92.12 85 ASP A C 1
ATOM 677 O O . ASP A 1 85 ? 7.675 4.252 -13.224 1.00 92.12 85 ASP A O 1
ATOM 681 N N . ALA A 1 86 ? 9.457 2.910 -13.105 1.00 90.62 86 ALA A N 1
ATOM 682 C CA . ALA A 1 86 ? 8.921 1.878 -13.991 1.00 90.62 86 ALA A CA 1
ATOM 683 C C . ALA A 1 86 ? 7.787 1.050 -13.360 1.00 90.62 86 ALA A C 1
ATOM 685 O O . ALA A 1 86 ? 7.014 0.422 -14.082 1.00 90.62 86 ALA A O 1
ATOM 686 N N . THR A 1 87 ? 7.694 1.031 -12.027 1.00 91.00 87 THR A N 1
ATOM 687 C CA . THR A 1 87 ? 6.607 0.375 -11.277 1.00 91.00 87 THR A CA 1
ATOM 688 C C . THR A 1 87 ? 5.531 1.350 -10.807 1.00 91.00 87 THR A C 1
ATOM 690 O O . THR A 1 87 ? 4.538 0.918 -10.225 1.00 91.00 87 THR A O 1
ATOM 693 N N . ALA A 1 88 ? 5.698 2.650 -11.061 1.00 84.44 88 ALA A N 1
ATOM 694 C CA . ALA A 1 88 ? 4.640 3.624 -10.862 1.00 84.44 88 ALA A CA 1
ATOM 695 C C . ALA A 1 88 ? 3.622 3.503 -12.006 1.00 84.44 88 ALA A C 1
ATOM 697 O O . ALA A 1 88 ? 3.979 3.579 -13.183 1.00 84.44 88 ALA A O 1
ATOM 698 N N . THR A 1 89 ? 2.346 3.310 -11.677 1.00 65.44 89 THR A N 1
ATOM 699 C CA . THR A 1 89 ? 1.267 3.424 -12.664 1.00 65.44 89 THR A CA 1
ATOM 700 C C . THR A 1 89 ? 1.107 4.905 -13.021 1.00 65.44 89 THR A C 1
ATOM 702 O O . THR A 1 89 ? 0.975 5.733 -12.119 1.00 65.44 89 THR A O 1
ATOM 705 N N . ARG A 1 90 ? 1.175 5.239 -14.314 1.00 56.97 90 ARG A N 1
ATOM 706 C CA . ARG A 1 90 ? 0.769 6.552 -14.838 1.00 56.97 90 ARG A CA 1
ATOM 707 C C . ARG A 1 90 ? -0.707 6.544 -15.185 1.00 56.97 90 ARG A C 1
ATOM 709 O O . ARG A 1 90 ? -1.167 5.473 -15.637 1.00 56.97 90 ARG A O 1
#

Radius of gyration: 15.67 Å; chains: 1; bounding box: 40×26×38 Å